Protein AF-A0A9D7DIQ0-F1 (afdb_monomer_lite)

Radius of gyration: 12.79 Å; chains: 1; bounding box: 29×32×30 Å

Sequence (72 aa):
MGLLAEGHTYAQVAERLHLSAFTVKNHTHRIIKKMKAPNRVAAINRFMNRGDMGRFGPYGVLGVGAVMSGAV

Secondary structure (DSSP, 8-state):
-HHHHTT--HHHHHHHHT--HHHHHHHHHHHHHHTT-SSHHHHHHHHHHTT--TTS-TT----TT-------

Structure (mmCIF, N/CA/C/O backbone):
data_AF-A0A9D7DIQ0-F1
#
_entry.id   AF-A0A9D7DIQ0-F1
#
loop_
_atom_site.group_PDB
_atom_site.id
_atom_site.type_symbol
_atom_site.label_atom_id
_atom_site.label_alt_id
_atom_site.label_comp_id
_atom_site.label_asym_id
_atom_site.label_entity_id
_atom_site.label_seq_id
_atom_site.pdbx_PDB_ins_code
_atom_site.Cartn_x
_atom_site.Cartn_y
_atom_site.Cartn_z
_atom_site.occupancy
_atom_site.B_iso_or_equiv
_atom_site.auth_seq_id
_atom_site.auth_comp_id
_atom_site.auth_asym_id
_atom_site.auth_atom_id
_atom_site.pdbx_PDB_model_num
ATOM 1 N N . MET A 1 1 ? -7.047 -6.764 -6.925 1.00 74.56 1 MET A N 1
ATOM 2 C CA . MET A 1 1 ? -6.086 -5.782 -7.475 1.00 74.56 1 MET A CA 1
ATOM 3 C C . MET A 1 1 ? -6.723 -4.768 -8.421 1.00 74.56 1 MET A C 1
ATOM 5 O O . MET A 1 1 ? -6.082 -3.757 -8.661 1.00 74.56 1 MET A O 1
ATOM 9 N N . GLY A 1 2 ? -7.968 -4.966 -8.881 1.00 79.25 2 GLY A N 1
ATOM 10 C CA . GLY A 1 2 ? -8.603 -4.086 -9.869 1.00 79.25 2 GLY A CA 1
ATOM 11 C C . GLY A 1 2 ? -8.668 -2.602 -9.502 1.00 79.25 2 GLY A C 1
ATOM 12 O O . GLY A 1 2 ? -8.059 -1.794 -10.185 1.00 79.25 2 GLY A O 1
ATOM 13 N N . LEU A 1 3 ? -9.258 -2.250 -8.355 1.00 80.19 3 LEU A N 1
ATOM 14 C CA . LEU A 1 3 ? -9.368 -0.843 -7.931 1.00 80.19 3 LEU A CA 1
ATOM 15 C C . LEU A 1 3 ? -8.008 -0.123 -7.833 1.00 80.19 3 LEU A C 1
ATOM 17 O O . LEU A 1 3 ? -7.893 1.052 -8.165 1.00 80.19 3 LEU A O 1
ATOM 21 N N . LEU A 1 4 ? -6.957 -0.833 -7.407 1.00 81.69 4 LEU A N 1
ATOM 22 C CA . LEU A 1 4 ? -5.602 -0.274 -7.328 1.00 81.69 4 LEU A CA 1
ATOM 23 C C . LEU A 1 4 ? -4.944 -0.113 -8.698 1.00 81.69 4 LEU A C 1
ATOM 25 O O . LEU A 1 4 ? -4.089 0.763 -8.833 1.00 81.69 4 LEU A O 1
ATOM 29 N N . ALA A 1 5 ? -5.297 -0.973 -9.653 1.00 80.69 5 ALA A N 1
ATOM 30 C CA . ALA A 1 5 ? -4.859 -0.907 -11.040 1.00 80.69 5 ALA A CA 1
ATOM 31 C C . ALA A 1 5 ? -5.570 0.228 -11.798 1.00 80.69 5 ALA A C 1
ATOM 33 O O . ALA A 1 5 ? -4.959 0.867 -12.643 1.00 80.69 5 ALA A O 1
ATOM 34 N N . GLU A 1 6 ? -6.808 0.548 -11.411 1.00 81.81 6 GLU A N 1
ATOM 35 C CA . GLU A 1 6 ? -7.580 1.713 -11.871 1.00 81.81 6 GLU A CA 1
ATOM 36 C C . GLU A 1 6 ? -7.098 3.052 -11.272 1.00 81.81 6 GLU A C 1
ATOM 38 O O . GLU A 1 6 ? -7.647 4.101 -11.585 1.00 81.81 6 GLU A O 1
ATOM 43 N N . GLY A 1 7 ? -6.091 3.038 -10.390 1.00 82.94 7 GLY A N 1
ATOM 44 C CA . GLY A 1 7 ? -5.507 4.255 -9.814 1.00 82.94 7 GLY A CA 1
ATOM 45 C C . GLY A 1 7 ? -6.106 4.717 -8.482 1.00 82.94 7 GLY A C 1
ATOM 46 O O . GLY A 1 7 ? -5.622 5.703 -7.928 1.00 82.94 7 GLY A O 1
ATOM 47 N N . HIS A 1 8 ? -7.072 3.997 -7.903 1.00 84.38 8 HIS A N 1
ATOM 48 C CA . HIS A 1 8 ? -7.672 4.388 -6.624 1.00 84.38 8 HIS A CA 1
ATOM 49 C C . HIS A 1 8 ? -6.646 4.390 -5.484 1.00 84.38 8 HIS A C 1
ATOM 51 O O . HIS A 1 8 ? -5.760 3.527 -5.392 1.00 84.38 8 HIS A O 1
ATOM 57 N N . THR A 1 9 ? -6.798 5.349 -4.574 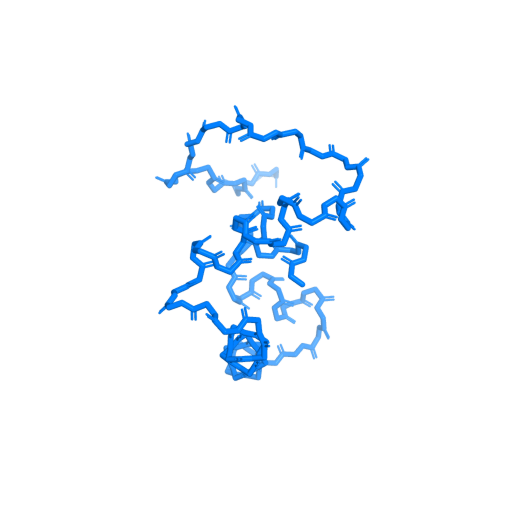1.00 86.50 9 THR A N 1
ATOM 58 C CA . THR A 1 9 ? -6.025 5.407 -3.330 1.00 86.50 9 THR A CA 1
ATOM 59 C C . THR A 1 9 ? -6.537 4.383 -2.315 1.00 86.50 9 THR A C 1
ATOM 61 O O . THR A 1 9 ? -7.666 3.900 -2.402 1.00 86.50 9 THR A O 1
ATOM 64 N N . TYR A 1 10 ? -5.733 4.065 -1.295 1.00 88.88 10 TYR A N 1
ATOM 65 C CA . TYR A 1 10 ? -6.176 3.163 -0.224 1.00 88.88 10 TYR A CA 1
ATOM 66 C C . TYR A 1 10 ? -7.411 3.680 0.521 1.00 88.88 10 TYR A C 1
ATOM 68 O O . TYR A 1 10 ? -8.200 2.862 0.978 1.00 88.88 10 TYR A O 1
ATOM 76 N N . ALA A 1 11 ? -7.587 5.003 0.611 1.00 86.12 11 ALA A N 1
ATOM 77 C CA . ALA A 1 11 ? -8.759 5.625 1.219 1.00 86.12 11 ALA A CA 1
ATOM 78 C C . ALA A 1 11 ? -10.021 5.413 0.368 1.00 86.12 11 ALA A C 1
ATOM 80 O O . ALA A 1 11 ? -11.032 4.962 0.887 1.00 86.12 11 ALA A O 1
ATOM 81 N N . GLN A 1 12 ? -9.932 5.616 -0.949 1.00 87.50 12 GLN A N 1
ATOM 82 C CA . GLN A 1 12 ? -11.058 5.382 -1.865 1.00 87.50 12 GLN A CA 1
ATOM 83 C C . GLN A 1 12 ? -11.443 3.898 -1.940 1.00 87.50 12 GLN A C 1
ATOM 85 O O . GLN A 1 12 ? -12.617 3.545 -2.016 1.00 87.50 12 GLN A O 1
ATOM 90 N N . VAL A 1 13 ? -10.454 3.000 -1.902 1.00 89.06 13 VAL A N 1
ATOM 91 C CA . VAL A 1 13 ? -10.703 1.552 -1.833 1.00 89.06 13 VAL A CA 1
ATOM 92 C C . VAL A 1 13 ? -11.344 1.170 -0.498 1.00 89.06 13 VAL A C 1
ATOM 94 O O . VAL A 1 13 ? -12.227 0.319 -0.469 1.00 89.06 13 VAL A O 1
ATOM 97 N N . ALA A 1 14 ? -10.901 1.785 0.596 1.00 91.44 14 ALA A N 1
ATOM 98 C CA . ALA A 1 14 ? -11.452 1.576 1.928 1.00 91.44 14 ALA A CA 1
ATOM 99 C C . ALA A 1 14 ? -12.918 2.005 1.997 1.00 91.44 14 ALA A C 1
ATOM 101 O O . ALA A 1 14 ? -13.754 1.214 2.416 1.00 91.44 14 ALA A O 1
ATOM 102 N N . GLU A 1 15 ? -13.236 3.193 1.491 1.00 92.69 15 GLU A N 1
ATOM 103 C CA . GLU A 1 15 ? -14.599 3.714 1.423 1.00 92.69 15 GLU A CA 1
ATOM 104 C C . GLU A 1 15 ? -15.525 2.797 0.612 1.00 92.69 15 GLU A C 1
ATOM 106 O O . GLU A 1 15 ? -16.554 2.357 1.118 1.00 92.69 15 GLU A O 1
ATOM 111 N N . ARG A 1 16 ? -15.114 2.402 -0.601 1.00 90.19 16 ARG A N 1
ATOM 112 C CA . ARG A 1 16 ? -15.913 1.515 -1.469 1.00 90.19 16 ARG A CA 1
ATOM 113 C C . ARG A 1 16 ? -16.137 0.117 -0.903 1.00 90.19 16 ARG A C 1
ATOM 115 O O . ARG A 1 16 ? -17.121 -0.527 -1.247 1.00 90.19 16 ARG A O 1
ATOM 122 N N . LEU A 1 17 ? -15.194 -0.384 -0.110 1.00 90.06 17 LEU A N 1
ATOM 123 C CA . LEU A 1 17 ? -15.282 -1.711 0.499 1.00 90.06 17 LEU A CA 1
ATOM 124 C C . LEU A 1 17 ? -15.815 -1.660 1.936 1.00 90.06 17 LEU A C 1
ATOM 126 O O . LEU A 1 17 ? -15.895 -2.710 2.569 1.00 90.06 17 LEU A O 1
ATOM 130 N N . HIS A 1 18 ? -16.155 -0.474 2.453 1.00 91.88 18 HIS A N 1
ATOM 131 C CA . HIS A 1 18 ? -16.519 -0.249 3.855 1.00 91.88 18 HIS A CA 1
ATOM 132 C C . HIS A 1 18 ? -15.474 -0.813 4.841 1.00 91.88 18 HIS A C 1
ATOM 134 O O . HIS A 1 18 ? -15.796 -1.402 5.872 1.00 91.88 18 HIS A O 1
ATOM 140 N N . LEU A 1 19 ? -14.192 -0.650 4.507 1.00 92.31 19 LEU A N 1
ATOM 141 C CA . LEU A 1 19 ? -13.043 -1.086 5.300 1.00 92.31 19 LEU A CA 1
ATOM 142 C C . LEU A 1 19 ? -12.242 0.113 5.805 1.00 92.31 19 LEU A C 1
ATOM 144 O O . LEU A 1 19 ? -12.369 1.224 5.309 1.00 92.31 19 LEU A O 1
ATOM 148 N N . SER A 1 20 ? -11.338 -0.118 6.758 1.00 93.25 20 SER A N 1
ATOM 149 C CA . SER A 1 20 ? -10.337 0.892 7.110 1.00 93.25 20 SER A CA 1
ATOM 150 C C . SER A 1 20 ? -9.216 0.949 6.061 1.00 93.25 20 SER A C 1
ATOM 152 O O . SER A 1 20 ? -8.808 -0.079 5.504 1.00 93.25 20 SER A O 1
ATOM 154 N N . ALA A 1 21 ? -8.634 2.134 5.847 1.00 91.50 21 ALA A N 1
ATOM 155 C CA . ALA A 1 21 ? -7.457 2.299 4.986 1.00 91.50 21 ALA A CA 1
ATOM 156 C C . ALA A 1 21 ? -6.273 1.422 5.441 1.00 91.50 21 ALA A C 1
ATOM 158 O O . ALA A 1 21 ? -5.510 0.911 4.618 1.00 91.50 21 ALA A O 1
ATOM 159 N N . PHE A 1 22 ? -6.150 1.188 6.752 1.00 93.56 22 PHE A N 1
ATOM 160 C CA . PHE A 1 22 ? -5.156 0.282 7.320 1.00 93.56 22 PHE A CA 1
ATOM 161 C C . PHE A 1 22 ? -5.391 -1.174 6.889 1.00 93.56 22 PHE A C 1
ATOM 163 O O . PHE A 1 22 ? -4.459 -1.850 6.441 1.00 93.56 22 PHE A O 1
ATOM 170 N N . THR A 1 23 ? -6.640 -1.643 6.939 1.00 92.69 23 THR A N 1
ATOM 171 C CA . THR A 1 23 ? -7.028 -2.983 6.478 1.00 92.69 23 THR A CA 1
ATOM 172 C C . THR A 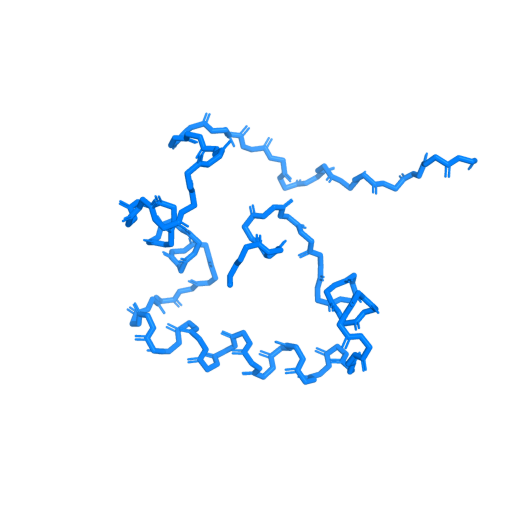1 23 ? -6.731 -3.153 4.989 1.00 92.69 23 THR A C 1
ATOM 174 O O . THR A 1 23 ? -6.126 -4.152 4.591 1.00 92.69 23 THR A O 1
ATOM 177 N N . VAL A 1 24 ? -7.059 -2.150 4.169 1.00 92.56 24 VAL A N 1
ATOM 178 C CA . VAL A 1 24 ? -6.753 -2.153 2.729 1.00 92.56 24 VAL A CA 1
ATOM 179 C C . VAL A 1 24 ? -5.249 -2.210 2.474 1.00 92.56 24 VAL A C 1
ATOM 181 O O . VAL A 1 24 ? -4.800 -2.999 1.637 1.00 92.56 24 VAL A O 1
ATOM 184 N N . LYS A 1 25 ? -4.444 -1.435 3.210 1.00 91.81 25 LYS A N 1
ATOM 185 C CA . LYS A 1 25 ? -2.976 -1.480 3.117 1.00 91.81 25 LYS A CA 1
ATOM 186 C C . LYS A 1 25 ? -2.444 -2.877 3.446 1.00 91.81 25 LYS A C 1
ATOM 188 O O . LYS A 1 25 ? -1.631 -3.415 2.691 1.00 91.81 25 LYS A O 1
ATOM 193 N N . ASN A 1 26 ? -2.933 -3.494 4.522 1.00 94.06 26 ASN A N 1
ATOM 194 C CA . ASN A 1 26 ? -2.517 -4.839 4.918 1.00 94.06 26 ASN A CA 1
ATOM 195 C C . ASN A 1 26 ? -2.920 -5.897 3.875 1.00 94.06 26 ASN A C 1
ATOM 197 O O . ASN A 1 26 ? -2.108 -6.741 3.487 1.00 94.06 26 ASN A O 1
ATOM 201 N N . HIS A 1 27 ? -4.149 -5.834 3.359 1.00 92.38 27 HIS A N 1
ATOM 202 C CA . HIS A 1 27 ? -4.591 -6.703 2.268 1.00 92.38 27 HIS A CA 1
ATOM 203 C C . HIS A 1 27 ? -3.738 -6.517 1.017 1.00 92.38 27 HIS A C 1
ATOM 205 O O . HIS A 1 27 ? -3.251 -7.502 0.465 1.00 92.38 27 HIS A O 1
ATOM 211 N N . THR A 1 28 ? -3.468 -5.275 0.623 1.00 90.62 28 THR A N 1
ATOM 212 C CA . THR A 1 28 ? -2.607 -4.954 -0.522 1.00 90.62 28 THR A CA 1
ATOM 213 C C . THR A 1 28 ? -1.225 -5.574 -0.357 1.00 90.62 28 THR A C 1
ATOM 215 O O . THR A 1 28 ? -0.756 -6.269 -1.256 1.00 90.62 28 THR A O 1
ATOM 218 N N . HIS A 1 29 ? -0.602 -5.409 0.811 1.00 92.00 29 HIS A N 1
ATOM 219 C CA . HIS A 1 29 ? 0.699 -6.000 1.116 1.00 92.00 29 HIS A CA 1
ATOM 220 C C . HIS A 1 29 ? 0.682 -7.534 1.001 1.00 92.00 29 HIS A C 1
ATOM 222 O O . HIS A 1 29 ? 1.543 -8.125 0.343 1.00 92.00 29 HIS A O 1
ATOM 228 N N . ARG A 1 30 ? -0.340 -8.196 1.562 1.00 93.38 30 ARG A N 1
ATOM 229 C CA . ARG A 1 30 ? -0.502 -9.658 1.452 1.00 93.38 30 ARG A CA 1
ATOM 230 C C . ARG A 1 30 ? -0.694 -10.108 0.003 1.00 93.38 30 ARG A C 1
ATOM 232 O O . ARG A 1 30 ? -0.134 -11.133 -0.382 1.00 93.38 30 ARG A O 1
ATOM 239 N N . ILE A 1 31 ? -1.449 -9.362 -0.803 1.00 89.94 31 ILE A N 1
ATOM 240 C CA . ILE A 1 31 ? -1.667 -9.691 -2.217 1.00 89.94 31 ILE A CA 1
ATOM 241 C C . ILE A 1 31 ? -0.371 -9.495 -3.018 1.00 89.94 31 ILE A C 1
ATOM 243 O O . ILE A 1 31 ? 0.001 -10.389 -3.772 1.00 89.94 31 ILE A O 1
ATOM 247 N N . ILE A 1 32 ? 0.369 -8.397 -2.813 1.00 89.50 32 ILE A N 1
ATOM 248 C CA . ILE A 1 32 ? 1.685 -8.166 -3.444 1.00 89.50 32 ILE A CA 1
ATOM 249 C C . ILE A 1 32 ? 2.643 -9.322 -3.127 1.00 89.50 32 ILE A C 1
ATOM 251 O O . ILE A 1 32 ? 3.261 -9.878 -4.040 1.00 89.50 32 ILE A O 1
ATOM 255 N N . LYS A 1 33 ? 2.697 -9.747 -1.856 1.00 92.50 3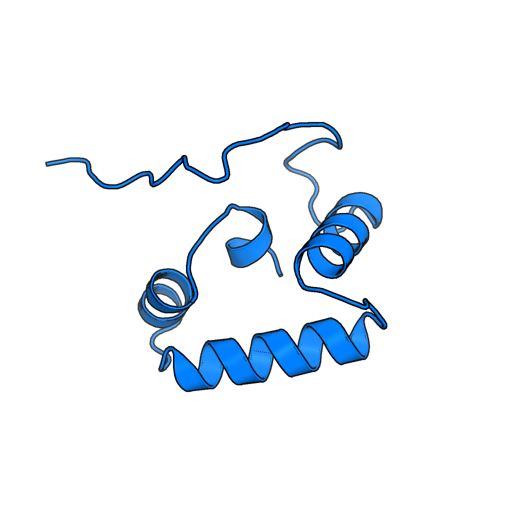3 LYS A N 1
ATOM 256 C CA . LYS A 1 33 ? 3.517 -10.883 -1.414 1.00 92.50 33 LYS A CA 1
ATOM 257 C C . LYS A 1 33 ? 3.111 -12.187 -2.106 1.00 92.50 33 LYS A C 1
ATOM 259 O O . LYS A 1 33 ? 3.975 -12.906 -2.602 1.00 92.50 33 LYS A O 1
ATOM 264 N N . LYS A 1 34 ? 1.808 -12.476 -2.207 1.00 90.44 34 LYS A N 1
ATOM 265 C CA . LYS A 1 34 ? 1.293 -13.657 -2.930 1.00 90.44 34 LYS A CA 1
ATOM 266 C C . LYS A 1 34 ? 1.618 -13.623 -4.424 1.00 90.44 34 LYS A C 1
ATOM 268 O O . LYS A 1 34 ? 1.922 -14.656 -5.007 1.00 90.44 34 LYS A O 1
ATOM 273 N N . MET A 1 35 ? 1.612 -12.440 -5.031 1.00 86.12 35 MET A N 1
ATOM 274 C CA . MET A 1 35 ? 1.989 -12.254 -6.434 1.00 86.12 35 MET A CA 1
ATOM 275 C C . MET A 1 35 ? 3.506 -12.269 -6.659 1.00 86.12 35 MET A C 1
ATOM 277 O O . MET A 1 35 ? 3.940 -12.122 -7.804 1.00 86.12 35 MET A O 1
ATOM 281 N N . LYS A 1 36 ? 4.312 -12.441 -5.596 1.00 89.38 36 LYS A N 1
ATOM 282 C CA . LYS A 1 36 ? 5.785 -12.405 -5.604 1.00 89.38 36 LYS A CA 1
ATOM 283 C C . LYS A 1 36 ? 6.345 -11.140 -6.263 1.00 89.38 36 LYS A C 1
ATOM 285 O O . LYS A 1 36 ? 7.375 -11.196 -6.938 1.00 89.38 36 LYS A O 1
ATOM 290 N N . ALA A 1 37 ? 5.616 -10.030 -6.176 1.00 87.94 37 ALA A N 1
ATOM 291 C CA . ALA A 1 37 ? 5.990 -8.781 -6.820 1.00 87.94 37 ALA A CA 1
ATOM 292 C C . ALA A 1 37 ? 6.835 -7.927 -5.860 1.00 87.94 37 ALA A C 1
ATOM 294 O O . ALA A 1 37 ? 6.511 -7.864 -4.675 1.00 87.94 37 ALA A O 1
ATOM 295 N N . PRO A 1 38 ? 7.889 -7.252 -6.349 1.00 86.62 38 PRO A N 1
ATOM 296 C CA . PRO A 1 38 ? 8.764 -6.441 -5.501 1.00 86.62 38 PRO A CA 1
ATOM 297 C C . PRO A 1 38 ? 8.104 -5.140 -5.029 1.00 86.62 38 PRO A C 1
ATOM 299 O O . PRO A 1 38 ? 8.475 -4.591 -3.999 1.00 86.62 38 PRO A O 1
ATOM 302 N N . ASN A 1 39 ? 7.128 -4.623 -5.776 1.00 84.88 39 ASN A N 1
ATOM 303 C CA . ASN A 1 39 ? 6.444 -3.377 -5.454 1.00 84.88 39 ASN A CA 1
ATOM 304 C C . ASN A 1 39 ? 5.008 -3.373 -6.005 1.00 84.88 39 ASN A C 1
ATOM 306 O O . ASN A 1 39 ? 4.622 -4.244 -6.791 1.00 84.88 39 ASN A O 1
ATOM 310 N N . ARG A 1 40 ? 4.211 -2.378 -5.585 1.00 82.62 40 ARG A N 1
ATOM 311 C CA . ARG A 1 40 ? 2.815 -2.196 -6.022 1.00 82.62 40 ARG A CA 1
ATOM 312 C C . ARG A 1 40 ? 2.695 -2.110 -7.548 1.00 82.62 40 ARG A C 1
ATOM 314 O O . ARG A 1 40 ? 1.781 -2.703 -8.104 1.00 82.62 40 ARG A O 1
ATOM 321 N N . VAL A 1 41 ? 3.608 -1.403 -8.212 1.00 85.06 41 VAL A N 1
ATOM 322 C CA . VAL A 1 41 ? 3.566 -1.191 -9.669 1.00 85.06 41 VAL A CA 1
ATOM 323 C C . VAL A 1 41 ? 3.804 -2.503 -10.418 1.00 85.06 41 VAL A C 1
ATOM 325 O O . VAL A 1 41 ? 3.018 -2.871 -11.277 1.00 85.06 41 VAL A O 1
ATOM 328 N N . ALA A 1 42 ? 4.815 -3.277 -10.030 1.00 85.88 42 ALA A N 1
ATOM 329 C CA . ALA A 1 42 ? 5.102 -4.596 -10.580 1.00 85.88 42 ALA A CA 1
ATOM 330 C C . ALA A 1 42 ? 3.958 -5.584 -10.313 1.00 85.88 42 ALA A C 1
ATOM 332 O O . ALA A 1 42 ? 3.657 -6.428 -11.152 1.00 85.88 42 ALA A O 1
ATOM 333 N N . ALA A 1 43 ? 3.304 -5.472 -9.157 1.00 87.12 43 ALA A N 1
ATOM 334 C CA . ALA A 1 43 ? 2.097 -6.220 -8.830 1.00 87.12 43 ALA A CA 1
ATOM 335 C C . ALA A 1 43 ? 0.935 -5.888 -9.780 1.00 87.12 43 ALA A C 1
ATOM 337 O O . ALA A 1 43 ? 0.282 -6.806 -10.273 1.00 87.12 43 ALA A O 1
ATOM 338 N N . ILE A 1 44 ? 0.709 -4.602 -10.059 1.00 86.00 44 ILE A N 1
ATOM 339 C CA . ILE A 1 44 ? -0.293 -4.137 -11.027 1.00 86.00 44 ILE A CA 1
ATOM 340 C C . ILE A 1 44 ? 0.074 -4.613 -12.435 1.00 86.00 44 ILE A C 1
ATOM 342 O O . ILE A 1 44 ? -0.758 -5.228 -13.087 1.00 86.00 44 ILE A O 1
ATOM 346 N N . ASN A 1 45 ? 1.326 -4.454 -12.867 1.00 84.44 45 ASN A N 1
ATOM 347 C CA . ASN A 1 45 ? 1.780 -4.912 -14.183 1.00 84.44 45 ASN A CA 1
ATOM 348 C C . ASN A 1 45 ? 1.599 -6.422 -14.362 1.00 84.44 45 ASN A C 1
ATOM 350 O O . ASN A 1 45 ? 1.141 -6.868 -15.406 1.00 84.44 45 ASN A O 1
ATOM 354 N N . ARG A 1 46 ? 1.904 -7.230 -13.337 1.00 86.06 46 ARG A N 1
ATOM 355 C CA . ARG A 1 46 ? 1.648 -8.680 -13.373 1.00 86.06 46 ARG A CA 1
ATOM 356 C C . ARG A 1 46 ? 0.163 -9.009 -13.426 1.00 86.06 46 ARG A C 1
ATOM 358 O O . ARG A 1 46 ? -0.202 -9.973 -14.086 1.00 86.06 46 ARG A O 1
ATOM 365 N N . PHE A 1 47 ? -0.666 -8.247 -12.719 1.00 83.62 47 PHE A N 1
ATOM 366 C CA . PHE A 1 47 ? -2.116 -8.407 -12.745 1.00 83.62 47 PHE A CA 1
ATOM 367 C C . PHE A 1 47 ? -2.696 -8.054 -14.126 1.00 83.62 47 PHE A C 1
ATOM 369 O O . PHE A 1 47 ? -3.501 -8.820 -14.643 1.00 83.62 47 PHE A O 1
ATOM 376 N N . MET A 1 48 ? -2.216 -6.980 -14.764 1.00 80.81 48 MET A N 1
ATOM 377 C CA . MET A 1 48 ? -2.610 -6.597 -16.127 1.00 80.81 48 MET A CA 1
ATOM 378 C C . MET A 1 48 ? -2.112 -7.603 -17.178 1.00 80.81 48 MET A C 1
ATOM 380 O O . MET A 1 48 ? -2.886 -8.056 -18.015 1.00 80.81 48 MET A O 1
ATOM 384 N N . ASN A 1 49 ? -0.843 -8.025 -17.103 1.00 78.62 49 ASN A N 1
ATOM 385 C CA . ASN A 1 49 ? -0.243 -8.961 -18.066 1.00 78.62 49 ASN A CA 1
ATOM 386 C C . ASN A 1 49 ? -0.819 -10.380 -17.994 1.00 78.62 49 ASN A C 1
ATOM 388 O O . ASN A 1 49 ? -0.670 -11.141 -18.943 1.00 78.62 49 ASN A O 1
ATOM 392 N N . ARG A 1 50 ? -1.447 -10.764 -16.876 1.00 73.25 50 ARG A N 1
ATOM 393 C CA . ARG A 1 50 ? -2.071 -12.086 -16.731 1.00 73.25 50 ARG A CA 1
ATOM 394 C C . ARG A 1 50 ? -3.389 -12.202 -17.511 1.00 73.25 50 ARG A C 1
ATOM 396 O O . ARG A 1 50 ? -3.894 -13.304 -17.656 1.00 73.25 50 ARG A O 1
ATOM 403 N N . GLY A 1 51 ? -3.934 -11.096 -18.029 1.00 62.69 51 GLY A N 1
ATOM 404 C CA . GLY A 1 51 ? -5.206 -11.093 -18.761 1.00 62.69 51 GLY A CA 1
ATOM 405 C C . GLY A 1 51 ? -6.446 -11.203 -17.864 1.00 62.69 51 GLY A C 1
ATOM 406 O O . GLY A 1 51 ? -7.562 -11.120 -18.364 1.00 62.69 51 GLY A O 1
ATOM 407 N N . ASP A 1 52 ? -6.270 -11.298 -16.539 1.00 60.78 52 ASP A N 1
ATOM 408 C CA . ASP A 1 52 ? -7.354 -11.384 -15.542 1.00 60.78 52 ASP A CA 1
ATOM 409 C C . ASP A 1 52 ? -8.225 -10.110 -15.485 1.00 60.78 52 ASP A C 1
ATOM 411 O O . ASP A 1 52 ? -9.267 -10.082 -14.829 1.00 60.78 52 ASP A O 1
ATOM 415 N N . MET A 1 53 ? -7.804 -9.036 -16.160 1.00 53.59 53 MET A N 1
ATOM 416 C CA . MET A 1 53 ? -8.543 -7.787 -16.306 1.00 53.59 53 MET A CA 1
ATOM 417 C C . MET A 1 53 ? -8.823 -7.519 -17.792 1.00 53.59 53 MET A C 1
ATOM 419 O O . MET A 1 53 ? -8.148 -6.726 -18.442 1.00 53.59 53 MET A O 1
ATOM 423 N N . GLY A 1 54 ? -9.842 -8.178 -18.347 1.00 51.75 54 GLY A N 1
ATOM 424 C CA . GLY A 1 54 ? -10.254 -8.057 -19.754 1.00 51.75 54 GLY A CA 1
ATOM 425 C C . GLY A 1 54 ? -10.852 -6.702 -20.171 1.00 51.75 54 GLY A C 1
ATOM 426 O O . GLY A 1 54 ? -11.770 -6.686 -20.984 1.00 51.75 54 GLY A O 1
ATOM 427 N N . ARG A 1 55 ? -10.403 -5.564 -19.613 1.00 54.09 55 ARG A N 1
ATOM 428 C CA . ARG A 1 55 ? -11.002 -4.246 -19.905 1.00 54.09 55 ARG A CA 1
ATOM 429 C C . ARG A 1 55 ? -10.035 -3.079 -20.157 1.00 54.09 55 ARG A C 1
ATOM 431 O O . ARG A 1 55 ? -10.50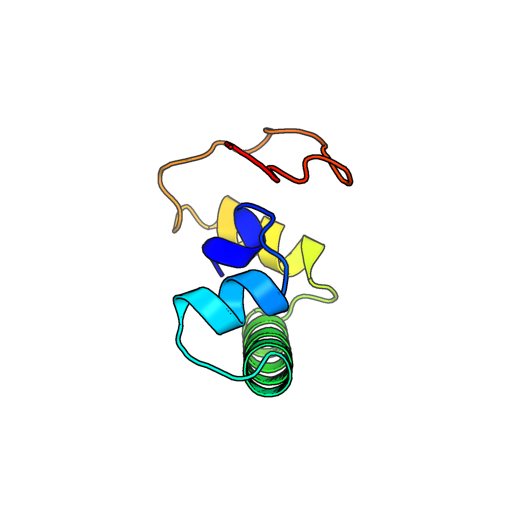0 -2.062 -20.652 1.00 54.09 55 ARG A O 1
ATOM 438 N N . PHE A 1 56 ? -8.726 -3.196 -19.907 1.00 50.97 56 PHE A N 1
ATOM 439 C CA . PHE A 1 56 ? -7.767 -2.115 -20.205 1.00 50.97 56 PHE A CA 1
ATOM 440 C C . PHE A 1 56 ? -6.413 -2.676 -20.671 1.00 50.97 56 PHE A C 1
ATOM 442 O O . PHE A 1 56 ? -5.782 -3.458 -19.967 1.00 50.97 56 PHE A O 1
ATOM 449 N N . GLY A 1 57 ? -6.010 -2.311 -21.894 1.00 43.44 57 GLY A N 1
ATOM 450 C CA . GLY A 1 57 ? -4.831 -2.837 -22.590 1.00 43.44 57 GLY A CA 1
ATOM 451 C C . GLY A 1 57 ? -3.474 -2.332 -22.063 1.00 43.44 57 GLY A C 1
ATOM 452 O O . GLY A 1 57 ? -3.417 -1.408 -21.250 1.00 43.44 57 GLY A O 1
ATOM 453 N N . PRO A 1 58 ? -2.362 -2.918 -22.552 1.00 44.84 58 PRO A N 1
ATOM 454 C CA . PRO A 1 58 ? -1.046 -2.930 -21.894 1.00 44.84 58 PRO A CA 1
ATOM 455 C C . PRO A 1 58 ? -0.280 -1.594 -21.863 1.00 44.84 58 PRO A C 1
ATOM 457 O O . PRO A 1 58 ? 0.811 -1.543 -21.300 1.00 44.84 58 PRO A O 1
ATOM 460 N N . TYR A 1 59 ? -0.834 -0.509 -22.417 1.00 48.75 59 TYR A N 1
ATOM 461 C CA . TYR A 1 59 ? -0.160 0.792 -22.525 1.00 48.75 59 TYR A CA 1
ATOM 462 C C . TYR A 1 59 ? -1.107 1.994 -22.359 1.00 48.75 59 TYR A C 1
AT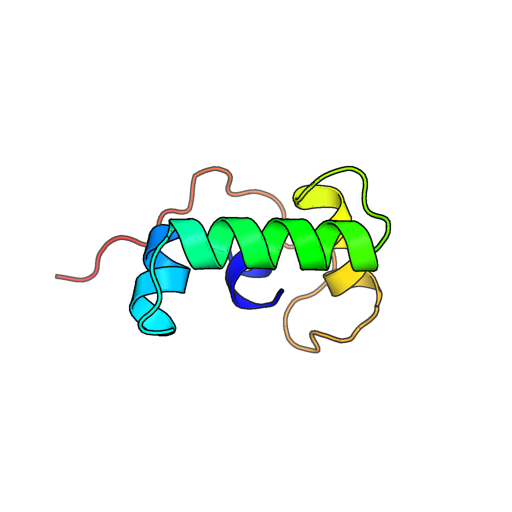OM 464 O O . TYR A 1 59 ? -1.019 2.970 -23.097 1.00 48.75 59 TYR A O 1
ATOM 472 N N . GLY A 1 60 ? -1.995 1.974 -21.360 1.00 46.88 60 GLY A N 1
ATOM 473 C CA . GLY A 1 60 ? -2.614 3.204 -20.842 1.00 46.88 60 GLY A CA 1
ATOM 474 C C . GLY A 1 60 ? -1.606 3.992 -19.998 1.00 46.88 60 GLY A C 1
ATOM 475 O O . GLY A 1 60 ? -1.688 3.998 -18.773 1.00 46.88 60 GLY A O 1
ATOM 476 N N . VAL A 1 61 ? -0.575 4.546 -20.635 1.00 45.44 61 VAL A N 1
ATOM 477 C CA . VAL A 1 61 ? 0.522 5.259 -19.972 1.00 45.44 61 VAL A CA 1
ATOM 478 C C . VAL A 1 61 ? 0.036 6.488 -19.192 1.00 45.44 61 VAL A C 1
ATOM 480 O O . VAL A 1 61 ? -0.566 7.398 -19.743 1.00 45.44 61 VAL A O 1
ATOM 483 N N . LEU A 1 62 ? 0.442 6.502 -17.919 1.00 40.53 62 LEU A N 1
ATOM 484 C CA . LEU A 1 62 ? 0.876 7.656 -17.127 1.00 40.53 62 LEU A CA 1
ATOM 485 C C . LEU A 1 62 ? -0.171 8.711 -16.747 1.00 40.53 62 LEU A C 1
ATOM 487 O O . LEU A 1 62 ? -0.386 9.714 -17.412 1.00 40.53 62 LEU A O 1
ATOM 491 N N . GLY A 1 63 ? -0.652 8.556 -15.516 1.00 32.31 63 GLY A N 1
ATOM 492 C CA . GLY A 1 63 ? -1.136 9.649 -14.693 1.00 32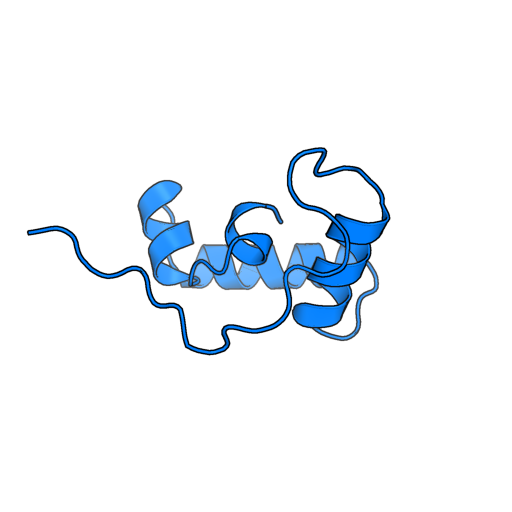.31 63 GLY A CA 1
ATOM 493 C C . GLY A 1 63 ? -0.848 9.357 -13.230 1.00 32.31 63 GLY A C 1
ATOM 494 O O . GLY A 1 63 ? -1.767 9.105 -12.455 1.00 32.31 63 GLY A O 1
ATOM 495 N N . VAL A 1 64 ? 0.425 9.408 -12.828 1.00 42.91 64 VAL A N 1
ATOM 496 C CA . VAL A 1 64 ? 0.784 9.746 -11.442 1.00 42.91 64 VAL A CA 1
ATOM 497 C C . VAL A 1 64 ? 0.299 11.195 -11.243 1.00 42.91 64 VAL A C 1
ATOM 499 O O . VAL A 1 64 ? 1.071 12.129 -11.390 1.00 42.91 64 VAL A O 1
ATOM 502 N N . GLY A 1 65 ? -1.019 11.396 -11.110 1.00 35.09 65 GLY A N 1
ATOM 503 C CA . GLY A 1 65 ? -1.655 12.717 -11.216 1.00 35.09 65 GLY A CA 1
ATOM 504 C C . GLY A 1 65 ? -3.105 12.763 -11.720 1.00 35.09 65 GLY A C 1
ATOM 505 O O . GLY A 1 65 ? -3.728 13.809 -11.590 1.00 35.09 65 GLY A O 1
ATOM 506 N N . ALA A 1 66 ? -3.701 11.676 -12.230 1.00 40.81 66 ALA A N 1
ATOM 507 C CA . ALA A 1 66 ? -5.123 11.683 -12.604 1.00 40.81 66 ALA A CA 1
ATOM 508 C C . ALA A 1 66 ? -6.005 11.369 -11.385 1.00 40.81 66 ALA A C 1
ATOM 510 O O . ALA A 1 66 ? -6.606 10.302 -11.258 1.00 40.81 66 ALA A O 1
ATOM 511 N N . VAL A 1 67 ? -6.034 12.310 -10.445 1.00 44.91 67 VAL A N 1
ATOM 512 C CA . VAL A 1 67 ? -7.058 12.375 -9.407 1.00 44.91 67 VAL A CA 1
ATOM 513 C C . VAL A 1 67 ? -8.358 12.736 -10.129 1.00 44.91 67 VAL A C 1
ATOM 515 O O . VAL A 1 67 ? -8.581 13.893 -10.462 1.00 44.91 67 VAL A O 1
ATOM 518 N N . MET A 1 68 ? -9.216 11.758 -10.426 1.00 38.12 68 MET A N 1
ATOM 519 C CA . MET A 1 68 ? -10.625 12.058 -10.698 1.00 38.12 68 MET A CA 1
ATOM 520 C C . MET A 1 68 ? -11.291 12.387 -9.358 1.00 38.12 68 MET A C 1
ATOM 522 O O . MET A 1 68 ? -11.849 11.522 -8.687 1.00 38.12 68 MET A O 1
ATOM 526 N N . SER A 1 69 ? -11.137 13.645 -8.953 1.00 40.72 69 SER A N 1
ATOM 527 C CA . SER A 1 69 ? -11.893 14.344 -7.913 1.00 40.72 69 SER A CA 1
ATOM 528 C C . SER A 1 69 ? -12.090 15.774 -8.438 1.00 40.72 69 SER A C 1
ATOM 530 O O . SER A 1 69 ? -11.095 16.433 -8.704 1.00 40.72 69 SER A O 1
ATOM 532 N N . GLY A 1 70 ? -13.282 16.316 -8.670 1.00 33.59 70 GLY A N 1
ATOM 533 C CA . GLY A 1 70 ? -14.622 15.785 -8.483 1.00 33.59 70 GLY A CA 1
ATOM 534 C C . GLY A 1 70 ? -15.576 16.273 -9.576 1.00 33.59 70 GLY A C 1
ATOM 535 O O . GLY A 1 70 ? -15.325 17.252 -10.274 1.00 33.59 70 GLY A O 1
ATOM 536 N N . ALA A 1 71 ? -16.663 15.523 -9.716 1.00 35.94 71 ALA A N 1
ATOM 537 C CA . ALA A 1 71 ? -17.937 16.066 -10.137 1.00 35.94 71 ALA A CA 1
ATOM 538 C C . ALA A 1 71 ? -18.607 16.678 -8.893 1.00 35.94 71 ALA A C 1
ATOM 540 O O . ALA A 1 71 ? -18.487 16.096 -7.810 1.00 35.94 71 ALA A O 1
ATOM 541 N N . VAL A 1 72 ? -19.337 17.777 -9.122 1.00 36.59 72 VAL A N 1
ATOM 542 C CA . VAL A 1 72 ? -19.949 18.754 -8.192 1.00 36.59 72 VAL A CA 1
ATOM 543 C C . VAL A 1 72 ? -19.063 19.957 -7.897 1.00 36.59 72 VAL A C 1
ATOM 545 O O . VAL A 1 72 ? -18.042 19.807 -7.194 1.00 36.59 72 VAL A O 1
#

pLDDT: mean 74.24, std 20.5, range [32.31, 94.06]

Foldseek 3Di:
DVCVLVVDQLVRVCVVVVHDSVVSVVVLVVQCVVCVHPDSVSSSLSCQVVCVDVPDDNDPDDDPPPPCDDDD